Protein AF-A0A7G8D8Y9-F1 (afdb_monomer)

Radius of gyration: 12.09 Å; Cα contacts (8 Å, |Δi|>4): 39; chains: 1; bounding box: 31×18×29 Å

Solvent-accessible surface area (backbone atoms only — not comparable to full-atom values): 4328 Å² total; per-residue (Å²): 131,85,77,52,72,57,57,56,42,36,70,69,43,68,88,53,55,66,69,57,48,50,50,49,53,51,52,53,49,54,60,38,58,76,80,39,62,78,69,53,36,55,54,53,50,51,55,48,52,57,51,59,59,68,49,52,73,65,58,48,50,54,51,50,50,52,50,54,66,73,65,76,119

Foldseek 3Di:
DDDDLLVLLCVQVVVDDSVLVVLLLVVQLVVVVVPDDDVVSVVSSVVVSVVSSVDDNVVNVVSSVVSVVVVVD

Secondary structure (DSSP, 8-state):
-PPPHHHHHHHH-TTS-HHHHHHHHHHHHHHHHHH--THHHHHHHHHHHHHHTTS-HHHHHHHHHHHHHTT--

Structure (mmCIF, N/CA/C/O backbone):
data_AF-A0A7G8D8Y9-F1
#
_entry.id   AF-A0A7G8D8Y9-F1
#
loop_
_atom_site.group_PDB
_atom_site.id
_atom_site.type_symbol
_atom_site.label_atom_id
_atom_site.label_alt_id
_atom_site.label_comp_id
_atom_site.label_asym_id
_atom_site.label_entity_id
_atom_site.label_seq_id
_atom_site.pdbx_PDB_ins_code
_atom_site.Cartn_x
_atom_site.Cartn_y
_atom_site.Cartn_z
_atom_site.occupancy
_atom_site.B_iso_or_equiv
_atom_site.auth_seq_id
_atom_site.auth_comp_id
_atom_site.auth_asym_id
_atom_site.auth_atom_id
_atom_site.pdbx_PDB_model_num
ATOM 1 N N . MET A 1 1 ? -17.838 -7.547 -8.729 1.00 47.16 1 MET A N 1
ATOM 2 C CA . MET A 1 1 ? -16.757 -8.116 -7.899 1.00 47.16 1 MET A CA 1
ATOM 3 C C . MET A 1 1 ? -15.767 -6.999 -7.645 1.00 47.16 1 MET A C 1
ATOM 5 O O . MET A 1 1 ? -15.273 -6.437 -8.614 1.00 47.16 1 MET A O 1
ATOM 9 N N . THR A 1 2 ? -15.563 -6.590 -6.396 1.00 63.06 2 THR A N 1
ATOM 10 C CA . THR A 1 2 ? -14.513 -5.620 -6.067 1.00 63.06 2 THR A CA 1
ATOM 11 C C . THR A 1 2 ? -13.160 -6.306 -6.251 1.00 63.06 2 THR A C 1
ATOM 13 O O . THR A 1 2 ? -12.935 -7.389 -5.718 1.00 63.06 2 THR A O 1
ATOM 16 N N . SER A 1 3 ? -12.293 -5.722 -7.080 1.00 77.44 3 SER A N 1
ATOM 17 C CA . SER A 1 3 ? -10.934 -6.232 -7.298 1.00 77.44 3 SER A CA 1
ATOM 18 C C . SER A 1 3 ? -10.162 -6.218 -5.978 1.00 77.44 3 SER A C 1
ATOM 20 O O . SER A 1 3 ? -10.293 -5.259 -5.213 1.00 77.44 3 SER A O 1
ATOM 22 N N . SER A 1 4 ? -9.344 -7.243 -5.711 1.00 92.69 4 SER A N 1
ATOM 23 C CA . SER A 1 4 ? -8.536 -7.266 -4.488 1.00 92.69 4 SER A CA 1
ATOM 24 C C . SER A 1 4 ? -7.528 -6.107 -4.477 1.00 92.69 4 SER A C 1
ATOM 26 O O . SER A 1 4 ? -7.138 -5.592 -5.529 1.00 92.69 4 SER A O 1
ATOM 28 N N . ARG A 1 5 ? -7.085 -5.685 -3.284 1.00 96.06 5 ARG A N 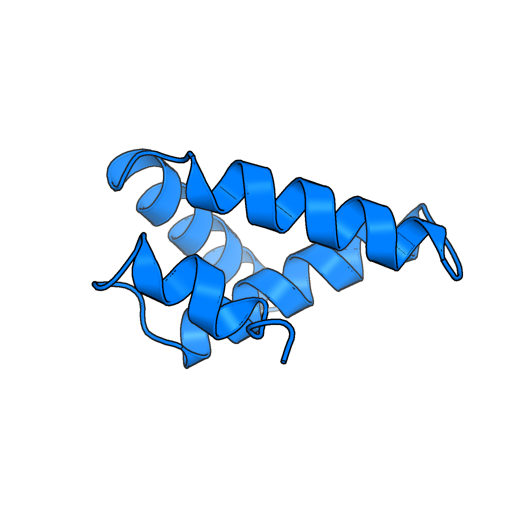1
ATOM 29 C CA . ARG A 1 5 ? -6.052 -4.641 -3.135 1.00 96.06 5 ARG A CA 1
ATOM 30 C C . ARG A 1 5 ? -4.755 -5.030 -3.852 1.00 96.06 5 ARG A C 1
ATOM 32 O O . ARG A 1 5 ? -4.138 -4.181 -4.487 1.00 96.06 5 ARG A O 1
ATOM 39 N N . VAL A 1 6 ? -4.395 -6.316 -3.804 1.00 96.56 6 VAL A N 1
ATOM 40 C CA . VAL A 1 6 ? -3.222 -6.860 -4.502 1.00 96.56 6 VAL A CA 1
ATOM 41 C C . VAL A 1 6 ? -3.371 -6.706 -6.012 1.00 96.56 6 VAL A C 1
ATOM 43 O O . VAL A 1 6 ? -2.473 -6.166 -6.650 1.00 96.56 6 VAL A O 1
ATOM 46 N N . ASP A 1 7 ? -4.517 -7.097 -6.572 1.00 95.94 7 ASP A N 1
ATOM 47 C CA . ASP A 1 7 ? -4.766 -7.002 -8.016 1.00 95.94 7 ASP A CA 1
ATOM 48 C C . ASP A 1 7 ? -4.756 -5.548 -8.499 1.00 95.94 7 ASP A C 1
ATOM 50 O O . ASP A 1 7 ? -4.188 -5.237 -9.544 1.00 95.94 7 ASP A O 1
ATOM 54 N N . ARG A 1 8 ? -5.337 -4.633 -7.711 1.00 96.31 8 ARG A N 1
ATOM 55 C CA . ARG A 1 8 ? -5.343 -3.196 -8.023 1.00 96.31 8 ARG A CA 1
ATOM 56 C C . ARG A 1 8 ? -3.924 -2.642 -8.097 1.00 96.31 8 ARG A C 1
ATOM 58 O O . ARG A 1 8 ? -3.580 -2.024 -9.100 1.00 96.31 8 ARG A O 1
ATOM 65 N N . ILE A 1 9 ? -3.094 -2.912 -7.089 1.00 97.06 9 ILE A N 1
ATOM 66 C CA . ILE A 1 9 ? -1.693 -2.464 -7.069 1.00 97.06 9 ILE A CA 1
ATOM 67 C C . ILE A 1 9 ? -0.908 -3.127 -8.206 1.00 97.06 9 ILE A C 1
ATOM 69 O O . ILE A 1 9 ? -0.203 -2.438 -8.938 1.00 97.06 9 ILE A O 1
ATOM 73 N N . SER A 1 10 ? -1.079 -4.435 -8.412 1.00 96.81 10 SER A N 1
ATOM 74 C CA . SER A 1 10 ? -0.399 -5.189 -9.471 1.00 96.81 10 SER A CA 1
ATOM 75 C C . SER A 1 10 ? -0.762 -4.712 -10.877 1.00 96.81 10 SER A C 1
ATOM 77 O O . SER A 1 10 ? 0.048 -4.874 -11.785 1.00 96.81 10 SER A O 1
ATOM 79 N N . SER A 1 11 ? -1.958 -4.154 -11.082 1.00 96.12 11 SER A N 1
ATOM 80 C CA . SER A 1 11 ? -2.370 -3.634 -12.391 1.00 96.12 11 SER A CA 1
ATOM 81 C C . SER A 1 11 ? -1.627 -2.356 -12.792 1.00 96.12 11 SER A C 1
ATOM 83 O O . SER A 1 11 ? -1.421 -2.120 -13.980 1.00 96.12 11 SER A O 1
ATOM 85 N N . VAL A 1 12 ? -1.195 -1.557 -11.810 1.00 96.69 12 VAL A N 1
ATOM 86 C CA . VAL A 1 12 ? -0.408 -0.334 -12.029 1.00 96.69 12 VAL A CA 1
ATOM 87 C C . VAL A 1 12 ? 1.085 -0.651 -11.986 1.00 96.69 12 VAL A C 1
ATOM 89 O O . VAL A 1 12 ? 1.836 -0.290 -12.889 1.00 96.69 12 VAL A O 1
ATOM 92 N N . HIS A 1 13 ? 1.508 -1.389 -10.961 1.00 96.50 13 HIS A N 1
ATOM 93 C CA . HIS A 1 13 ? 2.898 -1.756 -10.701 1.00 96.50 13 HIS A CA 1
ATOM 94 C C . HIS A 1 13 ? 3.156 -3.197 -11.136 1.00 96.50 13 HIS A C 1
ATOM 96 O O . HIS A 1 13 ? 3.469 -4.064 -10.325 1.00 96.50 13 HIS A O 1
ATOM 102 N N . TRP A 1 14 ? 3.006 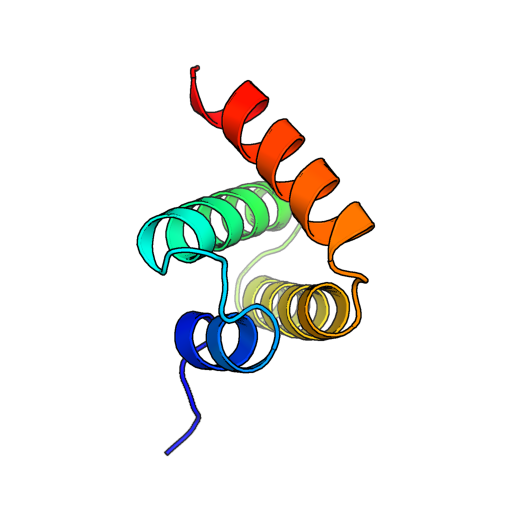-3.464 -12.433 1.00 95.81 14 TRP A N 1
ATOM 103 C CA . TRP A 1 14 ? 3.082 -4.814 -13.017 1.00 95.81 14 TRP A CA 1
ATOM 104 C C . TRP A 1 14 ? 4.418 -5.536 -12.779 1.00 95.81 14 TRP A C 1
ATOM 106 O O . TRP A 1 14 ? 4.478 -6.763 -12.836 1.00 95.81 14 TRP A O 1
ATOM 116 N N . TRP A 1 15 ? 5.492 -4.789 -12.513 1.00 96.00 15 TRP A N 1
ATOM 117 C CA . TRP A 1 15 ? 6.821 -5.321 -12.208 1.00 96.00 15 TRP A CA 1
ATOM 118 C C . TRP A 1 15 ? 6.942 -5.841 -10.766 1.00 96.00 15 TRP A C 1
ATOM 120 O O . TRP A 1 15 ? 7.903 -6.545 -10.449 1.00 96.00 15 TRP A O 1
ATOM 130 N N . LEU A 1 16 ? 6.000 -5.488 -9.886 1.00 95.75 16 LEU A N 1
ATOM 131 C CA . LEU A 1 16 ? 6.046 -5.795 -8.464 1.00 95.75 16 LEU A CA 1
ATOM 132 C C . L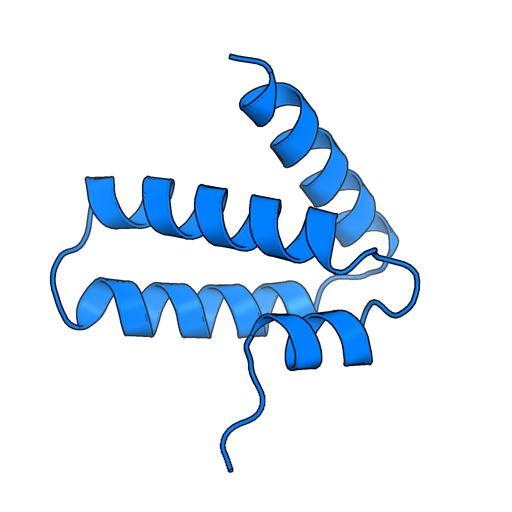EU A 1 16 ? 5.380 -7.154 -8.171 1.00 95.75 16 LEU A C 1
ATOM 134 O O . LEU A 1 16 ? 4.188 -7.327 -8.440 1.00 95.75 16 LEU A O 1
ATOM 138 N N . PRO A 1 17 ? 6.099 -8.129 -7.582 1.00 95.50 17 PRO A N 1
ATOM 139 C CA . PRO A 1 17 ? 5.521 -9.433 -7.273 1.00 95.50 17 PRO A CA 1
ATOM 140 C C . PRO A 1 17 ? 4.369 -9.342 -6.265 1.00 95.50 17 PRO A C 1
ATOM 142 O O . PRO A 1 17 ? 4.466 -8.645 -5.257 1.00 95.50 17 PRO A O 1
ATOM 145 N N . HIS A 1 18 ? 3.314 -10.142 -6.455 1.00 96.00 18 HIS A N 1
ATOM 146 C CA . HIS A 1 18 ? 2.157 -10.188 -5.539 1.00 96.00 18 HIS A CA 1
ATOM 147 C C . HIS A 1 18 ? 2.538 -10.475 -4.087 1.00 96.00 18 HIS A C 1
ATOM 149 O O . HIS A 1 18 ? 1.935 -9.924 -3.169 1.00 96.00 18 HIS A O 1
ATOM 155 N N . LYS A 1 19 ? 3.561 -11.312 -3.875 1.00 94.25 19 LYS A N 1
ATOM 156 C CA . LYS A 1 19 ? 4.100 -11.596 -2.540 1.00 94.25 19 LYS A CA 1
ATOM 157 C C . LYS A 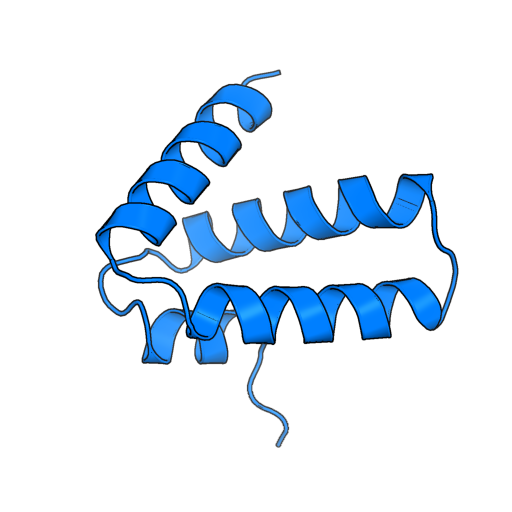1 19 ? 4.584 -10.316 -1.855 1.00 94.25 19 LYS A C 1
ATOM 159 O O . LYS A 1 19 ? 4.251 -10.097 -0.696 1.00 94.25 19 LYS A O 1
ATOM 164 N N . ASP A 1 20 ? 5.325 -9.482 -2.579 1.00 95.44 20 ASP A N 1
ATOM 165 C CA . ASP A 1 20 ? 5.861 -8.225 -2.060 1.00 95.44 20 ASP A CA 1
ATOM 166 C C . ASP A 1 20 ? 4.721 -7.231 -1.787 1.00 95.44 20 ASP A C 1
ATOM 168 O O . ASP A 1 20 ? 4.681 -6.638 -0.713 1.00 95.44 20 ASP A O 1
ATOM 172 N N . ILE A 1 21 ? 3.719 -7.145 -2.672 1.00 96.62 21 ILE A N 1
ATOM 173 C CA . ILE A 1 21 ? 2.501 -6.343 -2.433 1.00 96.62 21 ILE A CA 1
ATOM 174 C C . ILE A 1 21 ? 1.788 -6.787 -1.148 1.00 96.62 21 ILE A C 1
ATOM 176 O O . ILE A 1 21 ? 1.355 -5.955 -0.350 1.00 96.62 21 ILE A O 1
ATOM 180 N N . GLY A 1 22 ? 1.679 -8.098 -0.923 1.00 95.56 22 GLY A N 1
ATOM 181 C CA . GLY A 1 22 ? 1.087 -8.656 0.290 1.00 95.56 22 GLY A CA 1
ATOM 182 C C . GLY A 1 22 ? 1.836 -8.250 1.561 1.00 95.56 22 GLY A C 1
ATOM 183 O O . GLY A 1 22 ? 1.201 -7.903 2.556 1.00 95.56 22 GLY A O 1
ATOM 184 N N . VAL A 1 23 ? 3.172 -8.237 1.523 1.00 94.31 23 VAL A N 1
ATOM 185 C CA . VAL A 1 23 ? 4.003 -7.761 2.642 1.00 94.31 23 VAL A CA 1
ATOM 186 C C . VAL A 1 23 ? 3.751 -6.279 2.905 1.00 94.31 23 VAL A C 1
ATOM 188 O O . VAL A 1 23 ? 3.478 -5.908 4.042 1.00 94.31 23 VAL A O 1
ATOM 191 N N . MET A 1 24 ? 3.744 -5.444 1.863 1.00 95.62 24 MET A N 1
ATOM 192 C CA . MET A 1 24 ? 3.486 -4.007 2.008 1.00 95.62 24 MET A CA 1
ATOM 193 C C . MET A 1 24 ? 2.102 -3.725 2.605 1.00 95.62 24 MET A C 1
ATOM 195 O O . MET A 1 24 ? 1.979 -2.912 3.517 1.00 95.62 24 MET A O 1
ATOM 199 N N . LEU A 1 25 ? 1.067 -4.436 2.147 1.00 95.81 25 LEU A N 1
ATOM 200 C CA . LEU A 1 25 ? -0.287 -4.320 2.696 1.00 95.81 25 LEU A CA 1
ATOM 201 C C . LEU A 1 25 ? -0.352 -4.747 4.165 1.00 95.81 25 LEU A C 1
ATOM 203 O O . LEU A 1 25 ? -1.054 -4.116 4.953 1.00 95.81 25 LEU A O 1
ATOM 207 N N . LYS A 1 26 ? 0.370 -5.807 4.542 1.00 94.38 26 LYS A N 1
ATOM 208 C CA . LYS A 1 26 ? 0.449 -6.261 5.934 1.00 94.38 26 LYS A CA 1
ATOM 209 C C . LYS A 1 26 ? 1.146 -5.221 6.814 1.00 94.38 26 LYS A C 1
ATOM 211 O O . LYS A 1 26 ? 0.654 -4.939 7.901 1.00 94.38 26 LYS A O 1
ATOM 216 N N . GLN A 1 27 ? 2.248 -4.645 6.335 1.00 93.38 27 GLN A N 1
ATOM 217 C CA . GLN A 1 27 ? 2.990 -3.600 7.041 1.00 93.38 27 GLN A CA 1
ATOM 218 C C . GLN A 1 27 ? 2.106 -2.365 7.261 1.00 93.38 27 GLN A C 1
ATOM 220 O O . GLN A 1 27 ? 1.939 -1.931 8.395 1.00 93.38 27 GLN A O 1
ATOM 225 N N . ALA A 1 28 ? 1.462 -1.867 6.200 1.00 94.50 28 ALA A N 1
ATOM 226 C CA . ALA A 1 28 ? 0.556 -0.724 6.274 1.00 94.50 28 ALA A CA 1
ATOM 227 C C . ALA A 1 28 ? -0.610 -0.973 7.240 1.00 94.50 28 ALA A C 1
ATOM 229 O O . ALA A 1 28 ? -0.916 -0.123 8.071 1.00 94.50 28 ALA A O 1
ATOM 230 N N . HIS A 1 29 ? -1.222 -2.161 7.184 1.00 95.06 29 HIS A N 1
ATOM 231 C CA . HIS A 1 29 ? -2.274 -2.527 8.128 1.00 95.06 29 HIS A CA 1
ATOM 232 C C . HIS A 1 29 ? -1.764 -2.520 9.570 1.00 95.06 29 HIS A C 1
ATOM 234 O O . HIS A 1 29 ? -2.467 -2.021 10.440 1.00 95.06 29 HIS A O 1
ATOM 240 N N . SER A 1 30 ? -0.576 -3.077 9.831 1.00 92.94 30 SER A N 1
ATOM 241 C CA . SER A 1 30 ? 0.014 -3.091 11.174 1.00 92.94 30 SER A CA 1
ATOM 242 C C . SER A 1 30 ? 0.198 -1.673 11.708 1.00 92.94 30 SER A C 1
ATOM 244 O O . SER A 1 30 ? -0.234 -1.388 12.817 1.00 92.94 30 SER A O 1
ATOM 246 N N . THR A 1 31 ? 0.753 -0.775 10.891 1.00 92.00 31 THR A N 1
ATOM 247 C CA . THR A 1 31 ? 0.919 0.636 11.258 1.00 92.00 31 THR A CA 1
ATOM 248 C C . THR A 1 31 ? -0.421 1.300 11.562 1.00 92.00 31 THR A C 1
ATOM 250 O O . THR A 1 31 ? -0.554 1.983 12.567 1.00 92.00 31 THR A O 1
ATOM 253 N N . PHE A 1 32 ? -1.450 1.084 10.739 1.00 94.44 32 PHE A N 1
ATOM 254 C CA . PHE A 1 32 ? -2.758 1.685 11.008 1.00 94.44 32 PHE A CA 1
ATOM 255 C C . PHE A 1 32 ? -3.475 1.065 12.204 1.00 94.44 32 PHE A C 1
ATOM 257 O O . PHE A 1 32 ? -4.238 1.762 12.860 1.00 94.44 32 PHE A O 1
ATOM 264 N N . SER A 1 33 ? -3.253 -0.214 12.511 1.00 93.50 33 SER A N 1
ATOM 265 C CA . SER A 1 33 ? -3.868 -0.834 13.687 1.00 93.50 33 SER A CA 1
ATOM 266 C C . SER A 1 33 ? -3.328 -0.305 15.016 1.00 93.50 33 SER A C 1
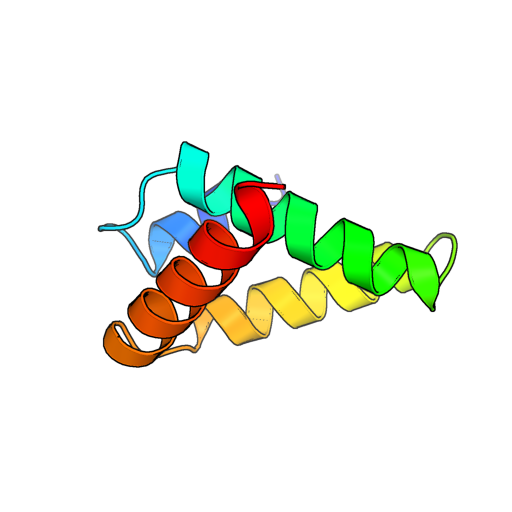ATOM 268 O O . SER A 1 33 ? -3.974 -0.526 16.038 1.00 93.50 33 SER A O 1
ATOM 270 N N . ASP A 1 34 ? -2.189 0.394 15.003 1.00 92.44 34 ASP A N 1
ATOM 271 C CA . ASP A 1 34 ? -1.654 1.062 16.193 1.00 92.44 34 ASP A CA 1
ATOM 272 C C . ASP A 1 34 ? -2.468 2.323 16.549 1.00 92.44 34 ASP A C 1
ATOM 274 O O . ASP A 1 34 ? -2.633 2.635 17.729 1.00 92.44 34 ASP A O 1
ATOM 278 N N . ASP A 1 35 ? -3.036 3.000 15.542 1.00 93.19 35 ASP A N 1
ATOM 279 C CA . ASP A 1 35 ? -3.714 4.298 15.687 1.00 93.19 35 ASP A CA 1
ATOM 280 C C . ASP A 1 35 ? -5.242 4.245 15.482 1.00 93.19 35 ASP A C 1
ATOM 282 O O . ASP A 1 35 ? -5.966 5.103 15.988 1.00 93.19 35 ASP A O 1
ATOM 286 N N . PHE A 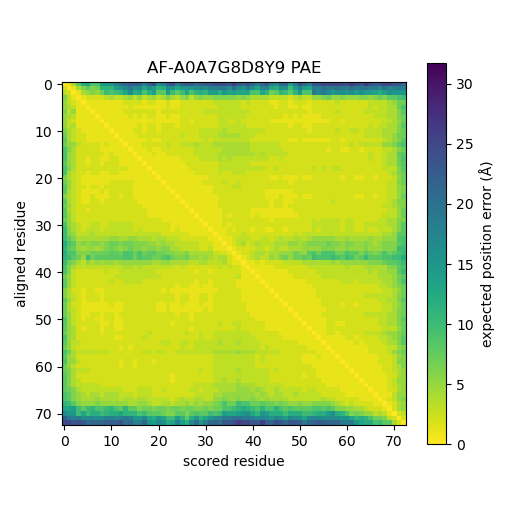1 36 ? -5.751 3.256 14.740 1.00 93.81 36 PHE A N 1
ATOM 287 C CA . PHE A 1 36 ? -7.148 3.169 14.292 1.00 93.81 36 PHE A CA 1
ATOM 288 C C . PHE A 1 36 ? -7.775 1.818 14.642 1.00 93.81 36 PHE A C 1
ATOM 290 O O . PHE A 1 36 ? -7.080 0.813 14.795 1.00 93.81 36 PHE A O 1
ATOM 297 N N . GLN A 1 37 ? -9.111 1.756 14.728 1.00 91.50 37 GLN A N 1
ATOM 298 C CA . GLN A 1 37 ? -9.837 0.512 15.025 1.00 91.50 37 GLN A CA 1
ATOM 299 C C . GLN A 1 37 ? -11.079 0.317 14.146 1.00 91.50 37 GLN A C 1
ATOM 301 O O . GLN A 1 37 ? -11.685 1.261 13.648 1.00 91.50 37 GLN A O 1
ATOM 306 N N . GLY A 1 38 ? -11.483 -0.944 13.966 1.00 91.06 38 GLY A N 1
ATOM 307 C CA . GLY A 1 38 ? -12.722 -1.294 13.267 1.00 91.06 38 GLY A CA 1
ATOM 308 C C . GLY A 1 38 ? -12.742 -0.841 11.803 1.00 91.06 38 GLY A C 1
ATOM 309 O O . GLY A 1 38 ? -11.858 -1.197 11.021 1.00 91.06 38 GLY A O 1
ATOM 310 N N . GLU A 1 39 ? -13.777 -0.091 11.424 1.00 92.75 39 GLU A N 1
ATOM 311 C CA . GLU A 1 39 ? -13.991 0.372 10.045 1.00 92.75 39 GLU A CA 1
ATOM 312 C C . GLU A 1 39 ? -12.950 1.411 9.597 1.00 92.75 39 GLU A C 1
ATOM 314 O O . GLU A 1 39 ? -12.591 1.443 8.420 1.00 92.75 39 GLU A O 1
ATOM 319 N N . GLU A 1 40 ? -12.371 2.177 10.527 1.00 94.38 40 GLU A N 1
ATOM 320 C CA . GLU A 1 40 ? -11.366 3.203 10.218 1.00 94.38 40 GLU A CA 1
ATOM 321 C C . GLU A 1 40 ? -10.105 2.599 9.588 1.00 94.38 40 GLU A C 1
ATOM 323 O O . GLU A 1 40 ? -9.559 3.150 8.632 1.00 94.38 40 GLU A O 1
ATOM 328 N N . ILE A 1 41 ? -9.681 1.413 10.042 1.00 95.31 41 ILE A N 1
ATOM 329 C CA . ILE A 1 41 ? -8.548 0.694 9.440 1.00 95.31 41 ILE A CA 1
ATOM 330 C C . ILE A 1 41 ? -8.841 0.383 7.969 1.00 95.31 41 ILE A C 1
ATOM 332 O O . ILE A 1 41 ? -7.957 0.501 7.121 1.00 95.31 41 ILE A O 1
ATOM 336 N N . GLN A 1 42 ? -10.077 -0.006 7.639 1.00 93.31 42 GLN A N 1
ATOM 337 C CA . GLN A 1 42 ? -10.438 -0.315 6.255 1.00 93.31 42 GLN A CA 1
ATOM 338 C C . GLN A 1 42 ? -10.382 0.938 5.383 1.00 93.31 42 GLN A C 1
ATOM 340 O O . GLN A 1 42 ? -9.816 0.879 4.293 1.00 93.31 42 GLN A O 1
ATOM 345 N N . GLU A 1 43 ? -10.883 2.075 5.868 1.00 95.94 43 GLU A N 1
ATOM 346 C CA . GLU A 1 43 ? -10.793 3.346 5.144 1.00 95.94 43 GLU A CA 1
ATOM 347 C C . GLU A 1 43 ? -9.345 3.797 4.935 1.00 95.94 43 GLU A C 1
ATOM 349 O O . GLU A 1 43 ? -8.980 4.234 3.841 1.00 95.94 43 GLU A O 1
ATOM 354 N N . MET A 1 44 ? -8.503 3.670 5.963 1.00 97.19 4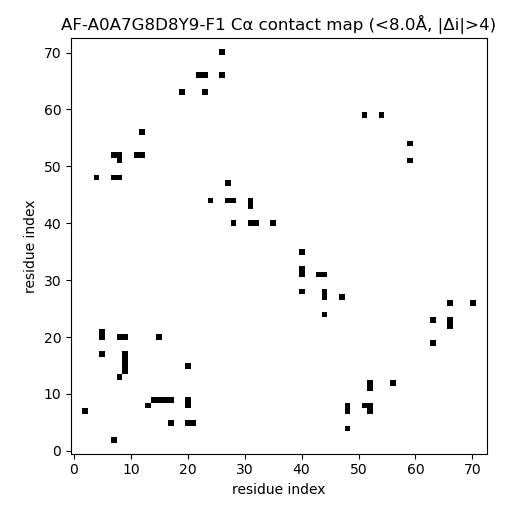4 MET A N 1
ATOM 355 C CA . MET A 1 44 ? -7.086 4.020 5.876 1.00 97.19 44 MET A CA 1
ATOM 356 C C . MET A 1 44 ? -6.341 3.104 4.906 1.00 97.19 44 MET A C 1
ATOM 358 O O . MET A 1 44 ? -5.555 3.586 4.091 1.00 97.19 44 MET A O 1
ATOM 362 N N . MET A 1 45 ? -6.654 1.806 4.906 1.00 96.94 45 MET A N 1
ATOM 363 C CA . MET A 1 45 ? -6.109 0.862 3.933 1.00 96.94 45 MET A CA 1
ATOM 364 C C . MET A 1 45 ? -6.542 1.185 2.501 1.00 96.94 45 MET A C 1
ATOM 366 O O . MET A 1 45 ? -5.718 1.102 1.593 1.00 96.94 45 MET A O 1
ATOM 370 N N . GLU A 1 46 ? -7.796 1.578 2.269 1.00 96.75 46 GLU A N 1
ATOM 371 C CA . GLU A 1 46 ? -8.242 1.978 0.929 1.00 96.75 46 GLU A CA 1
ATOM 372 C C . GLU A 1 46 ? -7.550 3.259 0.452 1.00 96.75 46 GLU A C 1
ATOM 374 O O . GLU A 1 46 ? -7.029 3.286 -0.665 1.00 96.75 46 GLU A O 1
ATOM 379 N N . LYS A 1 47 ? -7.444 4.281 1.312 1.00 96.69 47 LYS A N 1
ATOM 380 C CA . LYS A 1 47 ? -6.685 5.509 1.010 1.00 96.69 47 LYS A CA 1
ATOM 381 C C . LYS A 1 47 ? -5.218 5.202 0.713 1.00 96.69 47 LYS A C 1
ATOM 383 O O . LYS A 1 47 ? -4.639 5.762 -0.217 1.00 96.69 47 LYS A O 1
ATOM 388 N N . TRP A 1 48 ? -4.613 4.294 1.474 1.00 97.12 48 TRP A N 1
ATOM 389 C CA . TRP A 1 48 ? -3.234 3.872 1.254 1.00 97.12 48 TRP A CA 1
ATOM 390 C C . TRP A 1 48 ? -3.059 3.186 -0.106 1.00 97.12 48 TRP A C 1
ATOM 392 O O . TRP A 1 48 ? -2.152 3.547 -0.854 1.00 97.12 48 TRP A O 1
ATOM 402 N N . VAL A 1 49 ? -3.959 2.267 -0.477 1.00 97.38 49 VAL A N 1
ATOM 403 C CA . VAL A 1 49 ? -3.944 1.609 -1.797 1.00 97.38 49 VAL A CA 1
ATOM 404 C C . VAL A 1 49 ? -4.085 2.631 -2.924 1.00 97.38 49 VAL A C 1
ATOM 406 O O . VAL A 1 49 ? -3.359 2.555 -3.913 1.00 97.38 49 VAL A O 1
ATOM 409 N N . GLU A 1 50 ? -4.988 3.604 -2.785 1.00 97.25 50 GLU A N 1
ATOM 410 C CA . GLU A 1 50 ? -5.152 4.674 -3.775 1.00 97.25 50 GLU A CA 1
ATOM 411 C C . GLU A 1 50 ? -3.886 5.516 -3.948 1.00 97.25 50 GLU A C 1
ATOM 413 O O . GLU A 1 50 ? -3.521 5.833 -5.081 1.00 97.25 50 GLU A O 1
ATOM 418 N N . ASN A 1 51 ? -3.200 5.846 -2.852 1.00 97.19 51 ASN A N 1
ATOM 419 C CA . ASN A 1 51 ? -1.943 6.589 -2.897 1.00 97.19 51 ASN A CA 1
ATOM 420 C C . ASN A 1 51 ? -0.831 5.771 -3.558 1.00 97.19 51 ASN A C 1
ATOM 422 O O . ASN A 1 51 ? -0.150 6.277 -4.446 1.00 97.19 51 ASN A O 1
ATOM 426 N N . VAL A 1 52 ? -0.694 4.495 -3.193 1.00 96.44 52 VAL A N 1
ATOM 427 C CA . VAL A 1 52 ? 0.291 3.580 -3.785 1.00 96.44 52 VAL A CA 1
ATOM 428 C C . VAL A 1 52 ? 0.087 3.429 -5.291 1.00 96.44 52 VAL A C 1
ATOM 430 O O . VAL A 1 52 ? 1.049 3.490 -6.052 1.00 96.44 52 VAL A O 1
ATOM 433 N N . CYS A 1 53 ? -1.158 3.317 -5.757 1.00 96.69 53 CYS A N 1
ATOM 434 C CA . CYS A 1 53 ? -1.469 3.261 -7.187 1.00 96.69 53 CYS A CA 1
ATOM 435 C C . CYS A 1 53 ? -1.154 4.561 -7.952 1.00 96.69 53 CYS A C 1
ATOM 437 O O . CYS A 1 53 ? -1.217 4.562 -9.178 1.00 96.69 53 CYS A O 1
ATOM 439 N N . ARG A 1 54 ? -0.851 5.672 -7.271 1.00 97.06 54 ARG A N 1
ATOM 440 C CA . ARG A 1 54 ? -0.455 6.947 -7.896 1.00 97.06 54 ARG A CA 1
ATOM 441 C C . ARG A 1 54 ? 1.049 7.204 -7.841 1.00 97.06 54 ARG A C 1
ATOM 443 O O . ARG A 1 54 ? 1.502 8.169 -8.451 1.00 97.06 54 ARG A O 1
ATOM 450 N N . LEU A 1 55 ? 1.805 6.381 -7.113 1.00 97.00 55 LEU A N 1
ATOM 451 C CA . LEU A 1 55 ? 3.255 6.517 -7.024 1.00 97.00 55 LEU A CA 1
ATOM 452 C C . LEU A 1 55 ? 3.912 6.274 -8.380 1.00 97.00 55 LEU A C 1
ATOM 454 O O . LEU A 1 55 ? 3.454 5.447 -9.174 1.00 97.00 55 LEU A O 1
ATOM 458 N N . SER A 1 56 ? 5.018 6.974 -8.621 1.00 97.19 56 SER A N 1
ATOM 459 C CA . SER A 1 56 ? 5.902 6.625 -9.725 1.00 97.19 56 SER A CA 1
ATOM 460 C C . SER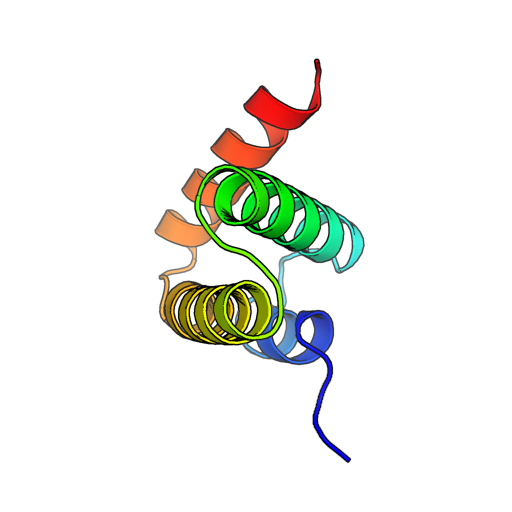 A 1 56 ? 6.568 5.270 -9.458 1.00 97.19 56 SER A C 1
ATOM 462 O O . SER A 1 56 ? 6.610 4.789 -8.324 1.00 97.19 56 SER A O 1
ATOM 464 N N . GLU A 1 57 ? 7.126 4.642 -10.496 1.00 95.94 57 GLU A N 1
ATOM 465 C CA . GLU A 1 57 ? 7.904 3.413 -10.305 1.00 95.94 57 GLU A CA 1
ATOM 466 C C . GLU A 1 57 ? 9.091 3.630 -9.350 1.00 95.94 57 GLU A C 1
ATOM 468 O O . GLU A 1 57 ? 9.372 2.756 -8.534 1.00 95.94 57 GLU A O 1
ATOM 473 N N . GLY A 1 58 ? 9.759 4.789 -9.420 1.00 96.62 58 GLY A N 1
ATOM 474 C CA . GLY A 1 58 ? 10.870 5.136 -8.528 1.00 96.62 58 GLY A CA 1
ATOM 475 C C . GLY A 1 58 ? 10.432 5.178 -7.066 1.00 96.62 58 GLY A C 1
ATOM 476 O O . GLY A 1 58 ? 10.955 4.424 -6.251 1.00 96.62 58 GLY A O 1
ATOM 477 N N . ASP A 1 59 ? 9.390 5.956 -6.764 1.00 97.00 59 ASP A N 1
ATOM 478 C CA . ASP A 1 59 ? 8.872 6.075 -5.393 1.00 97.00 59 ASP A CA 1
ATOM 479 C C . ASP A 1 59 ? 8.365 4.727 -4.858 1.00 97.00 59 ASP A C 1
ATOM 481 O O . ASP A 1 59 ? 8.505 4.414 -3.676 1.00 97.00 59 ASP A O 1
ATOM 485 N N . MET A 1 60 ? 7.785 3.897 -5.731 1.00 96.56 60 MET A N 1
ATOM 486 C CA . MET A 1 60 ? 7.316 2.566 -5.356 1.00 96.56 60 MET A CA 1
ATOM 487 C C . MET A 1 60 ? 8.475 1.605 -5.052 1.00 96.56 60 MET A C 1
ATOM 489 O O . MET A 1 60 ? 8.362 0.765 -4.156 1.00 96.56 60 MET A O 1
ATOM 493 N N . ARG A 1 61 ? 9.604 1.722 -5.763 1.00 95.69 61 ARG A N 1
ATOM 494 C CA . ARG A 1 61 ? 10.834 0.971 -5.458 1.00 95.69 61 ARG A CA 1
ATOM 495 C C . ARG A 1 61 ? 11.434 1.406 -4.127 1.00 95.69 61 ARG A C 1
ATOM 497 O O . ARG A 1 61 ? 11.810 0.535 -3.343 1.00 95.69 61 ARG A O 1
ATOM 504 N N . ASP A 1 62 ? 11.460 2.705 -3.856 1.00 96.00 62 ASP A N 1
ATOM 505 C CA . ASP A 1 62 ? 11.951 3.243 -2.586 1.00 96.00 62 ASP A CA 1
ATOM 506 C C . ASP A 1 62 ? 11.074 2.768 -1.420 1.00 96.00 62 ASP A C 1
ATOM 508 O O . ASP A 1 62 ? 11.579 2.232 -0.432 1.00 96.00 62 ASP A O 1
ATOM 512 N N . LEU A 1 63 ? 9.747 2.840 -1.573 1.00 94.50 63 LEU A N 1
ATOM 513 C CA . LEU A 1 63 ? 8.798 2.320 -0.588 1.00 94.50 63 LEU A CA 1
ATOM 514 C C . LEU A 1 63 ? 8.981 0.813 -0.349 1.00 94.50 63 LEU A C 1
ATOM 516 O O . LEU A 1 63 ? 8.961 0.364 0.797 1.00 94.50 63 LEU A O 1
ATOM 520 N N . LEU A 1 64 ? 9.175 0.022 -1.408 1.00 94.69 64 LEU A N 1
ATOM 521 C CA . LEU A 1 64 ? 9.440 -1.412 -1.281 1.00 94.69 64 LEU A CA 1
ATOM 522 C C . LEU A 1 64 ? 10.747 -1.688 -0.527 1.00 94.69 64 LEU A C 1
ATOM 524 O O . LEU A 1 64 ? 10.792 -2.630 0.265 1.00 94.69 64 LEU A O 1
ATOM 528 N N . SER A 1 65 ? 11.797 -0.901 -0.779 1.00 93.56 65 SER A N 1
ATOM 529 C CA . SER A 1 65 ? 13.077 -1.028 -0.072 1.00 93.56 65 SER A CA 1
ATOM 530 C C . SER A 1 65 ? 12.885 -0.812 1.424 1.00 93.56 65 SER A C 1
ATOM 532 O O . SER A 1 65 ? 13.266 -1.673 2.213 1.00 93.56 65 SER A O 1
ATOM 534 N N . LEU A 1 66 ? 12.191 0.267 1.801 1.00 91.06 66 LEU A N 1
ATOM 535 C CA . LEU A 1 66 ? 11.876 0.567 3.198 1.00 91.06 66 LEU A CA 1
ATOM 536 C C . LEU A 1 66 ? 11.086 -0.574 3.848 1.00 91.06 66 LEU A C 1
ATOM 538 O O . LEU A 1 66 ? 11.463 -1.069 4.904 1.00 91.06 66 LEU A O 1
ATOM 542 N N . VAL A 1 67 ? 10.025 -1.059 3.198 1.00 89.62 67 VAL A N 1
ATOM 543 C CA . VAL A 1 67 ? 9.226 -2.175 3.733 1.00 89.62 67 VAL A CA 1
ATOM 544 C C . VAL A 1 67 ? 10.080 -3.427 3.954 1.00 89.62 67 VAL A C 1
ATOM 546 O O . VAL A 1 67 ? 9.890 -4.120 4.949 1.00 89.62 67 VAL A O 1
ATOM 549 N N . LYS A 1 68 ? 11.030 -3.724 3.061 1.00 88.12 68 LYS A N 1
ATOM 550 C CA . LYS A 1 68 ? 11.929 -4.878 3.208 1.00 88.12 68 LYS A CA 1
ATOM 551 C C . LYS A 1 68 ? 12.934 -4.700 4.341 1.00 88.12 68 LYS A C 1
ATOM 553 O O . LYS A 1 68 ? 13.195 -5.673 5.041 1.00 88.12 68 LYS A O 1
ATOM 558 N N . GLU A 1 69 ? 13.459 -3.494 4.538 1.00 87.88 69 GLU A N 1
ATOM 559 C CA . GLU A 1 69 ? 14.342 -3.177 5.666 1.00 87.88 69 GLU A CA 1
ATOM 560 C C . GLU A 1 69 ? 13.630 -3.393 7.008 1.00 87.88 69 GLU A C 1
ATOM 562 O O . GLU A 1 69 ? 14.186 -4.030 7.895 1.00 87.88 69 GLU A O 1
ATOM 567 N N . PHE A 1 70 ? 12.370 -2.967 7.120 1.00 75.62 70 PHE A N 1
ATOM 568 C CA . PHE A 1 70 ? 11.573 -3.092 8.348 1.00 75.62 70 PHE A CA 1
ATOM 569 C C . PHE A 1 70 ? 10.791 -4.413 8.486 1.00 75.62 70 PHE A C 1
ATOM 571 O O . PHE A 1 70 ? 10.027 -4.565 9.435 1.00 75.62 70 PHE A O 1
ATOM 578 N N . SER A 1 71 ? 10.921 -5.355 7.544 1.00 70.31 71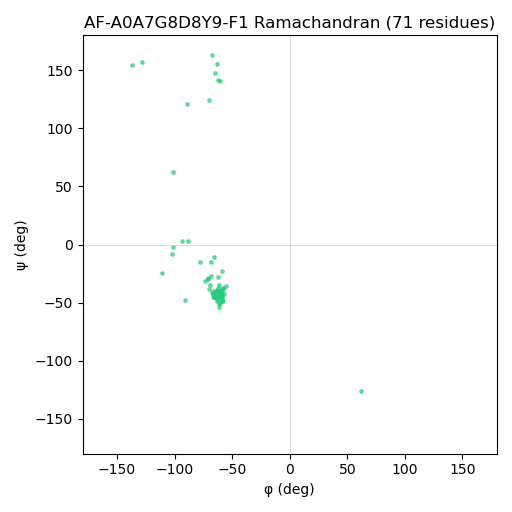 SER A N 1
ATOM 579 C CA . SER A 1 71 ? 10.309 -6.700 7.615 1.00 70.31 71 SER A CA 1
ATOM 580 C C . SER A 1 71 ? 11.297 -7.796 8.040 1.00 70.31 71 SER A C 1
ATOM 582 O O . SER A 1 71 ? 10.915 -8.965 8.098 1.00 70.31 71 SER A O 1
ATOM 584 N N . LEU A 1 72 ? 12.572 -7.454 8.258 1.00 56.72 72 LEU A N 1
ATOM 585 C CA . LEU A 1 72 ? 13.628 -8.394 8.657 1.00 56.72 72 LEU A CA 1
ATOM 586 C C . LEU A 1 72 ? 13.841 -8.479 10.182 1.00 56.72 72 LEU A C 1
ATOM 588 O O . LEU A 1 72 ? 14.717 -9.233 10.608 1.00 56.72 72 LEU A O 1
ATOM 592 N N . ASP A 1 73 ? 13.025 -7.767 10.964 1.00 45.62 73 ASP A N 1
ATOM 593 C CA . ASP A 1 73 ? 12.838 -7.951 12.415 1.00 45.62 73 ASP A CA 1
ATOM 594 C C . ASP A 1 73 ? 11.625 -8.857 12.708 1.00 45.62 73 ASP A C 1
ATOM 596 O O . ASP A 1 73 ? 11.682 -9.625 13.699 1.00 45.62 73 ASP A O 1
#

pLDDT: mean 91.85, std 10.53, range [45.62, 97.38]

Sequence (73 aa):
MTSSRVDRISSVHWWLPHKDIGVMLKQAHSTFSDDFQGEEIQEMMEKWVENVCRLSEGDMRDLLSLVKEFSLD

Nearest PDB structures (foldseek):
  8s37-assembly1_G  TM=3.641E-01  e=5.616E+00  Klebsiella pneumoniae

Mean predicted aligned error: 3.68 Å